Protein AF-A0A2H0J582-F1 (afdb_monomer_lite)

Foldseek 3Di:
DVVLCVVVVCVVCCVVVVDPDDLVVLVVSCVVVLHDSVQVPDPDGDPDDDPPDDPPVPSVDPD

pLDDT: mean 81.07, std 18.86, range [34.53, 97.12]

Sequence (63 aa):
MGELLAKFPKLDQWEAGEAKPTLKQVEDYAKTTQTPFGYMFLERPPSEPLPSGDAARGLAGAL

Radius of gyration: 14.03 Å; chains: 1; bounding box: 36×22×32 Å

Secondary structure (DSSP, 8-state):
-HHHHHH-TTHHHHHTTSSPPPHHHHHHHHHHTT--GGGGG-SS-------SSS---SSS---

Structure (mmCIF, N/CA/C/O backbone):
data_AF-A0A2H0J582-F1
#
_entry.id   AF-A0A2H0J582-F1
#
loop_
_atom_site.group_PDB
_atom_site.id
_atom_site.type_symbol
_atom_site.label_atom_id
_atom_site.label_alt_id
_atom_site.label_comp_id
_atom_site.label_asym_id
_atom_site.label_entity_id
_atom_site.label_seq_id
_atom_site.pdbx_PDB_ins_code
_atom_site.Cartn_x
_atom_site.Cartn_y
_atom_site.Cartn_z
_atom_site.occupancy
_atom_site.B_iso_or_equiv
_atom_site.auth_seq_id
_atom_site.auth_comp_id
_atom_site.auth_asym_id
_atom_site.auth_atom_id
_atom_site.pdbx_PDB_model_num
ATOM 1 N N . MET A 1 1 ? 1.473 -13.170 4.866 1.00 59.88 1 MET A N 1
ATOM 2 C CA . MET A 1 1 ? 0.158 -12.488 4.887 1.00 59.88 1 MET A CA 1
ATOM 3 C C . MET A 1 1 ? -0.261 -12.004 6.268 1.00 59.88 1 MET A C 1
ATOM 5 O O . MET A 1 1 ? -0.690 -10.864 6.353 1.00 59.88 1 MET A O 1
ATOM 9 N N . GLY A 1 2 ? -0.074 -12.775 7.349 1.00 73.06 2 GLY A N 1
ATOM 10 C CA . GLY A 1 2 ? -0.441 -12.322 8.705 1.00 73.06 2 GLY A CA 1
ATOM 11 C C . GLY A 1 2 ? 0.209 -11.001 9.154 1.00 73.06 2 GLY A C 1
ATOM 12 O O . GLY A 1 2 ? -0.476 -10.141 9.693 1.00 73.06 2 GLY A O 1
ATOM 13 N N . GLU A 1 3 ? 1.495 -10.784 8.862 1.00 81.50 3 GLU A N 1
ATOM 14 C CA . GLU A 1 3 ? 2.190 -9.530 9.213 1.00 81.50 3 GLU A CA 1
ATOM 15 C C . GLU A 1 3 ? 1.688 -8.313 8.419 1.00 81.50 3 GLU A C 1
ATOM 17 O O . GLU A 1 3 ? 1.672 -7.191 8.925 1.00 81.50 3 GLU A O 1
ATOM 22 N N . LEU A 1 4 ? 1.234 -8.531 7.181 1.00 85.25 4 LEU A N 1
ATOM 23 C CA . LEU A 1 4 ? 0.709 -7.470 6.326 1.00 85.25 4 LEU A CA 1
ATOM 24 C C . LEU A 1 4 ? -0.686 -7.047 6.794 1.00 85.25 4 LEU A C 1
ATOM 26 O O . LEU A 1 4 ? -0.940 -5.857 6.928 1.00 85.25 4 LEU A O 1
ATOM 30 N N . LEU A 1 5 ? -1.546 -8.011 7.140 1.00 88.25 5 LEU A N 1
ATOM 31 C CA . LEU A 1 5 ? -2.862 -7.749 7.731 1.00 88.25 5 LEU A CA 1
ATOM 32 C C . LEU A 1 5 ? -2.755 -7.089 9.112 1.00 88.25 5 LEU A C 1
ATOM 34 O O . LEU A 1 5 ? -3.573 -6.239 9.448 1.00 88.25 5 LEU A O 1
ATOM 38 N N . ALA A 1 6 ? -1.716 -7.403 9.892 1.00 90.75 6 ALA A N 1
ATOM 39 C CA . ALA A 1 6 ? -1.454 -6.706 11.150 1.00 90.75 6 ALA A CA 1
ATOM 40 C C . ALA A 1 6 ? -1.134 -5.213 10.934 1.00 90.75 6 ALA A C 1
ATOM 42 O O . ALA A 1 6 ? -1.576 -4.366 11.711 1.00 90.75 6 ALA A O 1
ATOM 43 N N . LYS A 1 7 ? -0.392 -4.876 9.869 1.00 91.88 7 LYS A N 1
ATOM 44 C CA . LYS A 1 7 ? -0.020 -3.491 9.532 1.00 91.88 7 LYS A CA 1
ATOM 45 C C . LYS A 1 7 ? -1.106 -2.746 8.747 1.00 91.88 7 LYS A C 1
ATOM 47 O O . LYS A 1 7 ? -1.245 -1.532 8.889 1.00 91.88 7 LYS A O 1
ATOM 52 N N . PHE A 1 8 ? -1.895 -3.469 7.957 1.00 94.75 8 PHE A N 1
ATOM 53 C CA . PHE A 1 8 ? -2.979 -2.954 7.123 1.00 94.75 8 PHE A CA 1
ATOM 54 C C . PHE A 1 8 ? -4.266 -3.760 7.377 1.00 94.75 8 PHE A C 1
ATOM 56 O O . PHE A 1 8 ? -4.675 -4.556 6.535 1.00 94.75 8 PHE A O 1
ATOM 63 N N . PRO A 1 9 ? -4.960 -3.539 8.510 1.00 94.62 9 PRO A N 1
ATOM 64 C CA . PRO A 1 9 ? -6.116 -4.355 8.908 1.00 94.62 9 PRO A CA 1
ATOM 65 C C . PRO A 1 9 ? -7.318 -4.276 7.963 1.00 94.62 9 PRO A C 1
ATOM 67 O O . PRO A 1 9 ? -8.249 -5.063 8.075 1.00 94.62 9 PRO A O 1
ATOM 70 N N . LYS A 1 10 ? -7.327 -3.284 7.066 1.00 95.19 10 LYS A N 1
ATOM 71 C CA . LYS A 1 10 ? -8.383 -3.062 6.073 1.00 95.19 10 LYS A CA 1
ATOM 72 C C . LYS A 1 10 ? -7.989 -3.519 4.670 1.00 95.19 10 LYS A C 1
ATOM 74 O 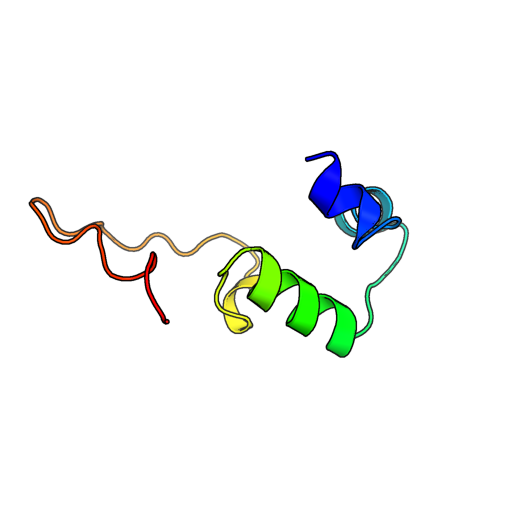O . LYS A 1 10 ? -8.708 -3.193 3.735 1.00 95.19 10 LYS A O 1
ATOM 79 N N . LEU A 1 11 ? -6.868 -4.226 4.516 1.00 93.19 11 LEU A N 1
ATOM 80 C CA . LEU A 1 11 ? -6.371 -4.636 3.204 1.00 93.19 11 LEU A CA 1
ATOM 81 C C . LEU A 1 11 ? -7.430 -5.420 2.416 1.00 93.19 11 LEU A C 1
ATOM 83 O O . LEU A 1 11 ? -7.715 -5.047 1.285 1.00 93.19 11 LEU A O 1
ATOM 87 N N . ASP A 1 12 ? -8.106 -6.381 3.051 1.00 93.94 12 ASP A N 1
ATOM 88 C CA . ASP A 1 12 ? -9.173 -7.166 2.409 1.00 93.94 12 ASP A CA 1
ATOM 89 C C . ASP A 1 12 ? -10.332 -6.278 1.912 1.00 93.94 12 ASP A C 1
ATOM 91 O O . ASP A 1 12 ? -10.850 -6.454 0.812 1.00 93.94 12 ASP A O 1
ATOM 95 N N . GLN A 1 13 ? -10.707 -5.255 2.689 1.00 95.50 13 GLN A N 1
ATOM 96 C CA . GLN A 1 13 ? -11.749 -4.292 2.304 1.00 95.50 13 GLN A CA 1
ATOM 97 C C . GLN A 1 13 ? -11.289 -3.364 1.174 1.00 95.50 13 GLN A C 1
ATOM 99 O O . GLN A 1 13 ? -12.115 -2.886 0.396 1.00 95.50 13 GLN A O 1
ATOM 104 N N . TRP A 1 14 ? -9.987 -3.069 1.092 1.00 94.44 14 TRP A N 1
ATOM 105 C CA . TRP A 1 14 ? -9.413 -2.290 -0.006 1.00 94.44 14 TRP A CA 1
ATOM 106 C C . TRP A 1 14 ? -9.432 -3.087 -1.307 1.00 94.44 14 TRP A C 1
ATOM 108 O O . TRP A 1 14 ? -9.841 -2.548 -2.333 1.00 94.44 14 TRP A O 1
ATOM 118 N N . GLU A 1 15 ? -9.055 -4.365 -1.254 1.00 90.38 15 GLU A N 1
ATOM 119 C CA . GLU A 1 15 ? -9.075 -5.271 -2.408 1.00 90.38 15 GLU A CA 1
ATOM 120 C C . GLU A 1 15 ? -10.499 -5.529 -2.916 1.00 90.38 15 GLU A C 1
ATOM 122 O O . GLU A 1 15 ? -10.732 -5.538 -4.124 1.00 90.38 15 GLU A O 1
ATOM 127 N N . ALA A 1 16 ? -11.470 -5.655 -2.006 1.00 94.31 16 ALA A N 1
ATOM 128 C CA . ALA A 1 16 ? -12.887 -5.783 -2.347 1.00 94.31 16 ALA A CA 1
ATOM 129 C C . ALA A 1 16 ? -13.538 -4.463 -2.817 1.00 94.31 16 ALA A C 1
ATOM 131 O O . ALA A 1 16 ? -14.667 -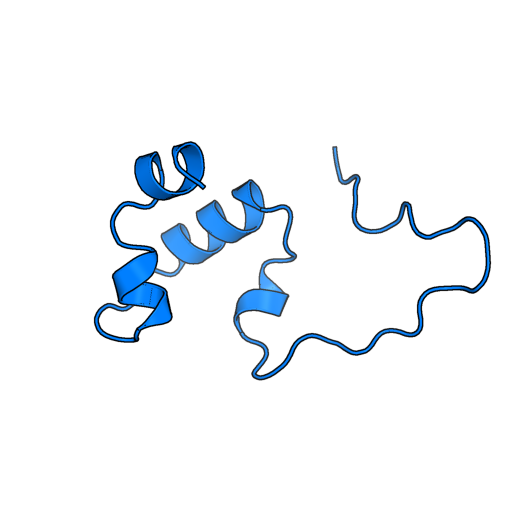4.466 -3.307 1.00 94.31 16 ALA A O 1
ATOM 132 N N . GLY A 1 17 ? -12.855 -3.322 -2.662 1.00 93.31 17 GLY A N 1
ATOM 133 C CA . GLY A 1 17 ? -13.390 -1.996 -2.992 1.00 93.31 17 GLY A CA 1
ATOM 134 C C . GLY A 1 17 ? -14.436 -1.458 -2.004 1.00 93.31 17 GLY A C 1
ATOM 135 O O . GLY A 1 17 ? -15.048 -0.421 -2.262 1.00 93.31 17 GLY A O 1
ATOM 136 N N . GLU A 1 18 ? -14.627 -2.124 -0.866 1.00 97.12 18 GLU A N 1
ATOM 137 C CA . GLU A 1 18 ? -15.564 -1.745 0.201 1.00 97.12 18 GLU A CA 1
ATOM 138 C C . GLU A 1 18 ? -15.085 -0.516 0.987 1.00 97.12 18 GLU A C 1
ATOM 140 O O . GLU A 1 18 ? -15.885 0.267 1.503 1.00 97.12 18 GLU A O 1
ATOM 145 N N . ALA A 1 19 ? -13.767 -0.321 1.057 1.00 96.31 19 ALA A N 1
ATOM 146 C CA . ALA A 1 19 ? -13.142 0.845 1.660 1.00 96.31 19 ALA A CA 1
ATOM 147 C C . ALA A 1 19 ? -12.014 1.374 0.772 1.00 96.31 19 ALA A C 1
ATOM 149 O O . ALA A 1 19 ? -11.301 0.614 0.126 1.00 96.31 19 ALA A O 1
ATOM 150 N N . LYS A 1 20 ? -11.804 2.694 0.781 1.00 94.19 20 LYS A N 1
ATOM 151 C CA . LYS A 1 20 ? -10.688 3.321 0.061 1.00 94.19 20 LYS A CA 1
ATOM 152 C C . LYS A 1 20 ? -9.556 3.675 1.029 1.00 94.19 20 LYS A C 1
ATOM 154 O O . LYS A 1 20 ? -9.828 4.336 2.037 1.00 94.19 20 LYS A O 1
ATOM 159 N N . PRO A 1 21 ? -8.302 3.279 0.750 1.00 95.56 21 PRO A N 1
ATOM 160 C CA . PRO A 1 21 ? -7.159 3.760 1.511 1.00 95.56 21 PRO A CA 1
ATOM 161 C C . PRO A 1 21 ? -6.937 5.259 1.276 1.00 95.56 21 PRO A C 1
ATOM 163 O O . PRO A 1 21 ? -7.287 5.817 0.236 1.00 95.56 21 PRO A O 1
ATOM 166 N N . THR A 1 22 ? -6.306 5.917 2.243 1.00 96.38 22 THR A N 1
ATOM 167 C CA . THR A 1 22 ? -5.741 7.259 2.049 1.00 96.38 22 THR A CA 1
ATOM 168 C C . THR A 1 22 ? -4.463 7.192 1.213 1.00 96.38 22 THR A C 1
ATOM 170 O O . THR A 1 22 ? -3.790 6.162 1.178 1.00 96.38 22 THR A O 1
ATOM 173 N N . LEU A 1 23 ? -4.066 8.312 0.600 1.00 96.12 23 LEU A N 1
ATOM 174 C CA . LEU A 1 23 ? -2.831 8.390 -0.189 1.00 96.12 23 LEU A CA 1
ATOM 175 C C . LEU A 1 23 ? -1.601 7.920 0.607 1.00 96.12 23 LEU A C 1
ATOM 177 O O . LEU A 1 23 ? -0.809 7.122 0.116 1.00 96.12 23 LEU A O 1
ATOM 181 N N . LYS A 1 24 ? -1.497 8.355 1.868 1.00 96.31 24 LYS A N 1
ATOM 182 C CA . LYS A 1 24 ? -0.411 7.964 2.770 1.00 96.31 24 LYS A CA 1
ATOM 183 C C . LYS A 1 24 ? -0.399 6.460 3.059 1.00 96.31 24 LYS A C 1
ATOM 185 O O . LYS A 1 24 ? 0.666 5.863 3.131 1.00 96.31 24 LYS A O 1
ATOM 190 N N . GLN A 1 25 ? -1.569 5.836 3.192 1.00 96.31 25 GLN A N 1
ATOM 191 C CA . GLN A 1 25 ? -1.664 4.389 3.397 1.00 96.31 25 GLN A CA 1
ATOM 192 C C . GLN A 1 25 ? -1.228 3.602 2.160 1.00 96.31 25 GLN A C 1
ATOM 194 O O . GLN A 1 25 ? -0.538 2.598 2.310 1.00 96.31 25 GLN A O 1
ATOM 199 N N . VAL A 1 26 ? -1.578 4.067 0.955 1.00 96.19 26 VAL A N 1
ATOM 200 C CA . VAL A 1 26 ? -1.087 3.463 -0.297 1.00 96.19 26 VAL A CA 1
ATOM 201 C C . VAL A 1 26 ? 0.433 3.603 -0.398 1.00 96.19 26 VAL A C 1
ATOM 203 O O . VAL A 1 26 ? 1.114 2.645 -0.751 1.00 96.19 26 VAL A O 1
ATOM 206 N N . GLU A 1 27 ? 0.979 4.766 -0.035 1.00 96.44 27 GLU A N 1
ATOM 207 C CA . GLU A 1 27 ? 2.425 5.008 -0.018 1.00 96.44 27 GLU A CA 1
ATOM 208 C C . GLU A 1 27 ? 3.153 4.083 0.971 1.00 96.44 27 GLU A C 1
ATOM 210 O O . GLU A 1 27 ? 4.153 3.451 0.624 1.00 96.44 27 GLU A O 1
ATOM 215 N N . ASP A 1 28 ? 2.634 3.958 2.193 1.00 96.50 28 ASP A N 1
ATOM 216 C CA . ASP A 1 28 ? 3.210 3.102 3.231 1.00 96.50 28 ASP A CA 1
ATOM 217 C C . ASP A 1 28 ? 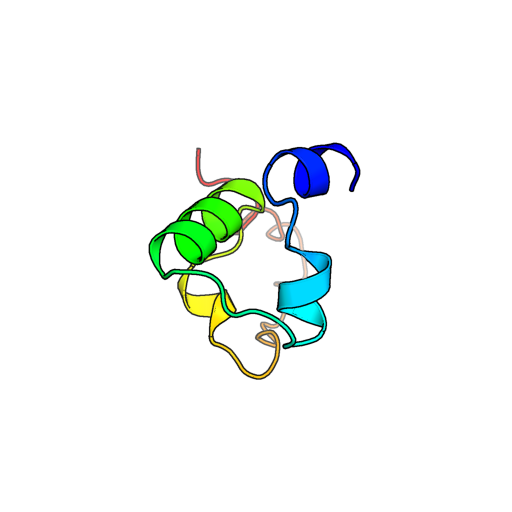3.095 1.606 2.865 1.00 96.50 28 ASP A C 1
ATOM 219 O O . ASP A 1 28 ? 4.004 0.819 3.158 1.00 96.50 28 ASP A O 1
ATOM 223 N N . TYR A 1 29 ? 2.013 1.208 2.188 1.00 95.25 29 TYR A N 1
ATOM 224 C CA . TYR A 1 29 ? 1.831 -0.146 1.664 1.00 95.25 29 TYR A CA 1
ATOM 225 C C . TYR A 1 29 ? 2.829 -0.453 0.541 1.00 95.25 29 TYR A C 1
ATOM 227 O O . TYR A 1 29 ? 3.561 -1.434 0.649 1.00 95.25 29 TYR A O 1
ATOM 235 N N . ALA A 1 30 ? 2.966 0.436 -0.449 1.00 95.00 30 ALA A N 1
ATOM 236 C CA . ALA A 1 30 ? 3.935 0.312 -1.542 1.00 95.00 30 ALA A CA 1
ATOM 237 C C . ALA A 1 30 ? 5.381 0.168 -1.032 1.00 95.00 30 ALA A C 1
ATOM 239 O O . ALA A 1 30 ? 6.118 -0.716 -1.469 1.00 95.00 30 ALA A O 1
ATOM 240 N N . LYS A 1 31 ? 5.770 0.971 -0.030 1.00 95.31 31 LYS A N 1
ATOM 241 C CA . LYS A 1 31 ? 7.075 0.838 0.645 1.00 95.31 31 LYS A CA 1
ATOM 242 C C . LYS A 1 31 ? 7.240 -0.516 1.335 1.00 95.31 31 LYS A C 1
ATOM 244 O O . LYS A 1 31 ? 8.325 -1.085 1.301 1.00 95.31 31 LYS A O 1
ATOM 249 N N . THR A 1 32 ? 6.180 -1.029 1.962 1.00 95.56 32 THR A N 1
ATOM 250 C CA . THR A 1 32 ? 6.216 -2.304 2.697 1.00 95.56 32 THR A CA 1
ATOM 251 C C . THR A 1 32 ? 6.339 -3.504 1.758 1.00 95.56 32 THR A C 1
ATOM 253 O O . THR A 1 32 ? 7.068 -4.439 2.071 1.00 95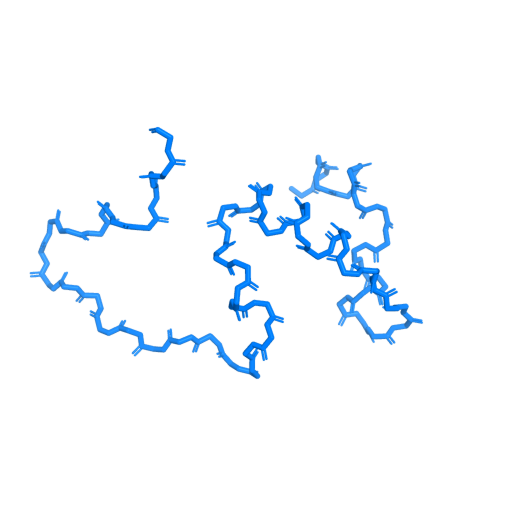.56 32 THR A O 1
ATOM 256 N N . THR A 1 33 ? 5.668 -3.477 0.606 1.00 92.50 33 THR A N 1
ATOM 257 C CA . THR A 1 33 ? 5.728 -4.551 -0.401 1.00 92.50 33 THR A CA 1
ATOM 258 C C . THR A 1 33 ? 6.865 -4.372 -1.406 1.00 92.50 33 THR A C 1
ATOM 260 O O . THR A 1 33 ? 6.985 -5.166 -2.337 1.00 92.50 33 THR A O 1
ATOM 263 N N . GLN A 1 34 ? 7.671 -3.315 -1.252 1.00 92.75 34 GLN A N 1
ATOM 264 C CA . GLN A 1 34 ? 8.696 -2.893 -2.213 1.00 92.75 34 GLN A CA 1
ATOM 265 C C . GLN A 1 34 ? 8.148 -2.741 -3.642 1.00 92.75 34 GLN A C 1
ATOM 267 O O . GLN A 1 34 ? 8.858 -2.922 -4.628 1.00 92.75 34 GLN A O 1
ATOM 272 N N . THR A 1 35 ? 6.866 -2.399 -3.762 1.00 90.94 35 THR A N 1
ATOM 273 C CA . THR A 1 35 ? 6.219 -2.124 -5.042 1.00 90.94 35 THR A CA 1
ATOM 274 C C . THR A 1 35 ? 6.395 -0.642 -5.367 1.00 90.94 35 THR A C 1
ATOM 276 O O . THR A 1 35 ? 6.153 0.196 -4.496 1.00 90.94 35 THR A O 1
ATOM 279 N N . PRO A 1 36 ? 6.790 -0.267 -6.596 1.00 93.56 36 PRO A N 1
ATOM 280 C CA . PRO A 1 36 ? 6.848 1.138 -6.978 1.00 93.56 36 PRO A CA 1
ATOM 281 C C . PRO A 1 36 ? 5.494 1.818 -6.758 1.00 93.56 36 PRO A C 1
ATOM 283 O O . PRO A 1 36 ? 4.468 1.329 -7.221 1.00 93.56 36 PRO A O 1
ATOM 286 N N . PHE A 1 37 ? 5.477 2.967 -6.079 1.00 92.44 37 PHE A N 1
ATOM 287 C CA . PHE A 1 37 ? 4.226 3.640 -5.706 1.00 92.44 37 PHE A CA 1
ATOM 288 C C . PHE A 1 37 ? 3.309 3.920 -6.906 1.00 92.44 37 PHE A C 1
ATOM 290 O O . PHE A 1 37 ? 2.101 3.712 -6.829 1.00 92.44 37 PHE A O 1
ATOM 297 N N . GLY A 1 38 ? 3.887 4.318 -8.044 1.00 90.62 38 GLY A N 1
ATOM 298 C CA . GLY A 1 38 ? 3.132 4.562 -9.274 1.00 90.62 38 GLY A CA 1
ATOM 299 C C . GLY A 1 38 ? 2.411 3.325 -9.822 1.00 90.62 38 GLY A C 1
ATOM 300 O O . GLY A 1 38 ? 1.414 3.470 -10.521 1.00 90.62 38 GLY A O 1
ATOM 301 N N . TYR A 1 39 ? 2.861 2.113 -9.480 1.00 91.50 39 TYR A N 1
ATOM 302 C CA . TYR A 1 39 ? 2.260 0.877 -9.986 1.00 91.50 39 TYR A CA 1
ATOM 303 C C . TYR A 1 39 ? 0.911 0.574 -9.327 1.00 91.50 39 TYR A C 1
ATOM 305 O O . TYR A 1 39 ? 0.094 -0.119 -9.924 1.00 91.50 39 TYR A O 1
ATOM 313 N N . MET A 1 40 ? 0.630 1.145 -8.150 1.00 90.31 40 MET A N 1
ATOM 314 C CA . MET A 1 40 ? -0.639 0.945 -7.432 1.00 90.31 40 MET A CA 1
ATOM 315 C C . MET A 1 40 ? -1.848 1.564 -8.140 1.00 90.31 40 MET A C 1
ATOM 317 O O . MET A 1 40 ? -2.986 1.301 -7.764 1.00 90.31 40 MET A O 1
ATOM 321 N N . PHE A 1 41 ? -1.600 2.399 -9.148 1.00 90.44 41 PHE A N 1
ATOM 322 C CA . PHE A 1 41 ? -2.621 3.100 -9.923 1.00 90.44 41 PHE A CA 1
ATOM 323 C C . PHE A 1 41 ? -2.771 2.541 -11.340 1.00 90.44 41 PHE A C 1
ATOM 325 O O . PHE A 1 41 ? -3.549 3.073 -12.129 1.00 90.44 41 PHE A O 1
ATOM 332 N N . LEU A 1 42 ? -2.020 1.490 -11.682 1.00 88.88 42 LEU A N 1
ATOM 333 C CA . LEU A 1 42 ? -2.147 0.832 -12.973 1.00 88.88 42 LEU A CA 1
ATOM 334 C C . LEU A 1 42 ? -3.350 -0.109 -12.955 1.00 88.88 42 LEU A C 1
ATOM 336 O O . LEU A 1 42 ? -3.512 -0.911 -12.041 1.00 88.88 42 LEU A O 1
ATOM 340 N N . GLU A 1 43 ? -4.165 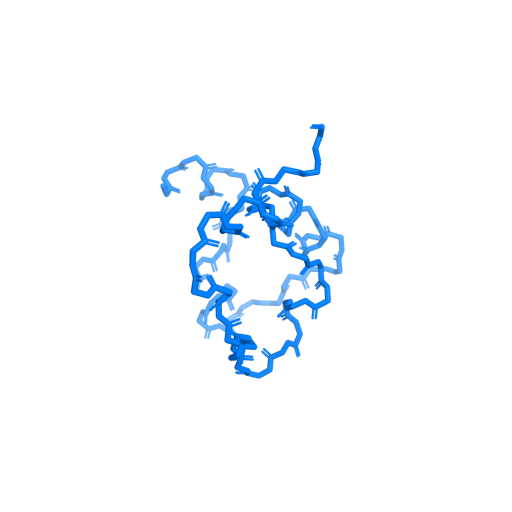-0.055 -14.007 1.00 86.62 43 GLU A N 1
ATOM 341 C CA . GLU A 1 43 ? -5.307 -0.967 -14.169 1.00 86.62 43 GLU A CA 1
ATOM 342 C C . GLU A 1 43 ? -4.870 -2.431 -14.292 1.00 86.62 43 GLU A C 1
ATOM 344 O O . GLU A 1 43 ? -5.608 -3.348 -13.937 1.00 86.62 43 GLU A O 1
ATOM 349 N N . ARG A 1 44 ? -3.670 -2.660 -14.831 1.00 85.19 44 ARG A N 1
ATOM 350 C CA . ARG A 1 44 ? -3.057 -3.978 -14.976 1.00 85.19 44 ARG A CA 1
ATOM 351 C C . ARG A 1 44 ? -1.558 -3.882 -14.697 1.00 85.19 44 ARG A C 1
ATOM 353 O O . ARG A 1 44 ? -0.962 -2.853 -15.019 1.00 85.19 44 ARG A O 1
ATOM 360 N N . PRO A 1 45 ? -0.937 -4.944 -14.153 1.00 82.88 45 PRO A N 1
ATOM 361 C CA . PRO A 1 45 ? 0.508 -4.996 -13.988 1.00 82.88 45 PRO A CA 1
ATOM 362 C C . PRO A 1 45 ? 1.232 -4.724 -15.314 1.00 82.88 45 PRO A C 1
ATOM 364 O O . PRO A 1 45 ? 0.763 -5.176 -16.367 1.00 82.88 45 PRO A O 1
ATOM 367 N N . PRO A 1 46 ? 2.366 -4.007 -15.293 1.00 82.62 46 PRO A N 1
ATOM 368 C CA . PRO A 1 46 ? 3.142 -3.784 -16.498 1.00 82.62 46 PRO A CA 1
ATOM 369 C C . PRO A 1 46 ? 3.729 -5.111 -16.982 1.00 82.62 46 PRO A C 1
ATOM 371 O O . PRO A 1 46 ? 4.291 -5.885 -16.210 1.00 82.62 46 PRO A O 1
ATOM 374 N N . SER A 1 47 ? 3.600 -5.368 -18.280 1.00 76.00 47 SER A N 1
ATOM 375 C CA . SER A 1 47 ? 4.201 -6.530 -18.928 1.00 76.00 47 SER A CA 1
ATOM 376 C C . SER A 1 47 ? 5.581 -6.135 -19.453 1.00 76.00 47 SER A C 1
ATOM 378 O O . SER A 1 47 ? 5.762 -5.946 -20.654 1.00 76.00 47 SER A O 1
ATOM 380 N N . GLU A 1 48 ? 6.545 -5.933 -18.555 1.00 69.81 48 GLU A N 1
ATOM 381 C CA . GLU A 1 48 ? 7.937 -5.714 -18.954 1.00 69.81 48 GLU A CA 1
ATOM 382 C C . GLU A 1 48 ? 8.563 -7.059 -19.359 1.00 69.81 48 GLU A C 1
ATOM 384 O O . GLU A 1 48 ? 8.489 -8.023 -18.590 1.00 69.81 48 GLU A O 1
ATOM 389 N N . PRO A 1 49 ? 9.155 -7.177 -20.563 1.00 63.06 49 PRO A N 1
ATOM 390 C CA . PRO A 1 49 ? 9.905 -8.370 -20.917 1.00 63.06 49 PRO A CA 1
ATOM 391 C C . PRO A 1 49 ? 11.099 -8.474 -19.968 1.00 63.06 49 PRO A C 1
ATOM 393 O O . PRO A 1 49 ? 12.015 -7.653 -20.016 1.00 63.06 49 PRO A O 1
ATOM 396 N N . LEU A 1 50 ? 11.075 -9.476 -19.086 1.00 62.91 50 LEU A N 1
ATOM 397 C CA . LEU A 1 50 ? 12.215 -9.771 -18.227 1.00 62.91 50 LEU A CA 1
ATOM 398 C C . LEU A 1 50 ? 13.436 -10.010 -19.127 1.00 62.91 50 LEU A C 1
ATOM 400 O O . LEU A 1 50 ? 13.329 -10.801 -20.073 1.00 62.91 50 LEU A O 1
ATOM 404 N N . PRO A 1 51 ? 14.582 -9.353 -18.873 1.00 65.81 51 PRO A N 1
ATOM 405 C CA . PRO A 1 51 ? 15.783 -9.624 -19.641 1.00 65.81 51 PRO A CA 1
ATOM 406 C C . PRO A 1 51 ? 16.104 -11.116 -19.521 1.00 65.81 51 PRO A C 1
ATOM 408 O O . PRO A 1 51 ? 16.212 -11.666 -18.422 1.00 65.81 51 PRO A O 1
ATOM 411 N N . SER A 1 52 ? 16.199 -11.793 -20.666 1.00 58.03 52 SER A N 1
ATOM 412 C CA . SER A 1 52 ? 16.584 -13.197 -20.736 1.00 58.03 52 SER A CA 1
ATOM 413 C C . SER A 1 52 ? 18.031 -13.330 -20.261 1.00 58.03 52 SER A C 1
ATOM 415 O O . SER A 1 52 ? 18.957 -13.082 -21.029 1.00 58.03 52 SER A O 1
ATOM 417 N N . GLY A 1 53 ? 18.216 -13.702 -18.995 1.00 61.12 53 GLY A N 1
ATOM 418 C CA . GLY A 1 53 ? 19.525 -13.977 -18.407 1.00 61.12 53 GLY A CA 1
ATOM 419 C C . GLY A 1 53 ? 19.974 -12.933 -17.382 1.00 61.12 53 GLY A C 1
ATOM 420 O O . GLY A 1 53 ? 20.161 -11.762 -17.692 1.00 61.12 53 GLY A O 1
ATOM 421 N N . ASP A 1 54 ? 20.150 -13.413 -16.152 1.00 59.66 54 ASP A N 1
ATOM 422 C CA . ASP A 1 54 ? 20.933 -12.850 -15.037 1.00 59.66 54 ASP A CA 1
ATOM 423 C C . ASP A 1 54 ? 20.614 -11.448 -14.473 1.00 59.66 54 ASP A C 1
ATOM 425 O O . ASP A 1 54 ? 21.181 -11.059 -13.456 1.00 59.66 54 ASP A O 1
ATOM 429 N N . ALA A 1 55 ? 19.662 -10.695 -15.029 1.00 51.34 55 ALA A N 1
ATOM 430 C CA . ALA A 1 55 ? 19.310 -9.358 -14.522 1.00 51.34 55 ALA A CA 1
ATOM 431 C C . ALA A 1 55 ? 17.876 -9.235 -13.972 1.00 51.34 55 ALA A C 1
ATOM 433 O O . ALA A 1 55 ? 17.300 -8.152 -13.956 1.00 51.34 55 ALA A O 1
ATOM 434 N N . ALA A 1 56 ? 17.304 -10.318 -13.433 1.00 47.53 56 ALA A N 1
ATOM 435 C CA . ALA A 1 56 ? 16.085 -10.244 -12.611 1.00 47.53 56 ALA A CA 1
ATOM 436 C C . ALA A 1 56 ? 16.361 -9.802 -11.152 1.00 47.53 56 ALA A C 1
ATOM 438 O O . ALA A 1 56 ? 15.503 -9.926 -10.282 1.00 47.53 56 ALA A O 1
ATOM 439 N N . ARG A 1 57 ? 17.552 -9.259 -10.859 1.00 49.56 57 ARG A N 1
ATOM 440 C CA . ARG A 1 57 ? 17.832 -8.474 -9.643 1.00 49.56 57 ARG A CA 1
ATOM 441 C C . ARG A 1 57 ? 17.950 -6.999 -10.018 1.00 49.56 57 ARG A C 1
ATOM 443 O O . ARG A 1 57 ? 19.038 -6.442 -10.032 1.00 49.56 57 ARG A O 1
ATOM 450 N N . GLY A 1 58 ? 16.818 -6.383 -10.346 1.00 44.56 58 GLY A N 1
ATOM 451 C CA . GLY A 1 58 ? 16.753 -4.957 -10.698 1.00 44.56 58 GLY A CA 1
ATOM 452 C C . GLY A 1 58 ? 15.528 -4.204 -10.180 1.00 44.56 58 GLY A C 1
ATOM 453 O O . GLY A 1 58 ? 15.525 -2.983 -10.208 1.00 44.56 58 GLY A O 1
ATOM 454 N N . LEU A 1 59 ? 14.524 -4.907 -9.644 1.00 46.12 59 LEU A N 1
ATOM 455 C CA . LEU A 1 59 ? 13.428 -4.325 -8.851 1.00 46.12 59 LEU A CA 1
ATOM 456 C C . LEU A 1 59 ? 13.242 -5.072 -7.515 1.00 46.12 59 LEU A C 1
ATOM 458 O O . LEU A 1 59 ? 12.169 -5.061 -6.926 1.00 46.12 59 LEU A O 1
ATOM 462 N N . ALA A 1 60 ? 14.311 -5.717 -7.033 1.00 44.28 60 ALA A N 1
ATOM 463 C CA . ALA A 1 60 ? 14.367 -6.421 -5.746 1.00 44.28 60 ALA A CA 1
ATOM 464 C C . ALA A 1 60 ? 15.412 -5.823 -4.778 1.00 44.28 60 ALA A C 1
ATOM 466 O O . ALA A 1 60 ? 15.867 -6.494 -3.857 1.00 44.28 60 ALA A O 1
ATOM 467 N N . GLY A 1 61 ? 15.833 -4.572 -4.975 1.00 37.78 61 GLY A 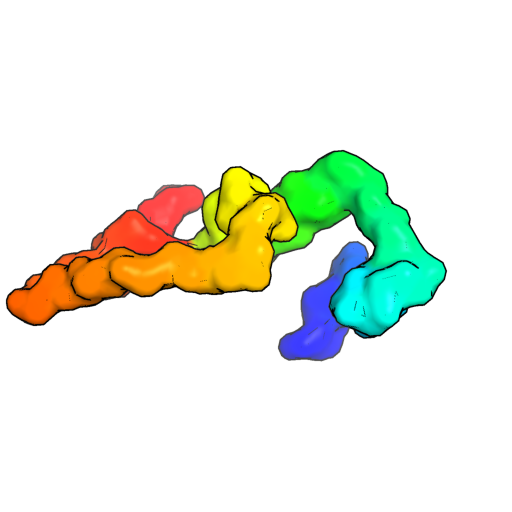N 1
ATOM 468 C CA . GLY A 1 61 ? 16.872 -3.966 -4.142 1.00 37.78 61 GLY A CA 1
ATOM 469 C C . GLY A 1 61 ? 17.007 -2.470 -4.369 1.00 37.78 61 GLY A C 1
ATOM 470 O O . GLY A 1 61 ? 17.861 -2.036 -5.130 1.00 37.78 61 GLY A O 1
ATOM 471 N N . ALA A 1 62 ? 16.162 -1.696 -3.696 1.00 34.53 62 ALA A N 1
ATOM 472 C CA . ALA A 1 62 ? 16.437 -0.298 -3.387 1.00 34.53 62 ALA A CA 1
ATOM 473 C C . ALA A 1 62 ? 16.520 -0.156 -1.860 1.00 34.53 62 ALA A C 1
ATOM 475 O O . ALA A 1 62 ? 15.613 0.385 -1.230 1.00 34.53 62 ALA A O 1
ATOM 476 N N . LEU A 1 63 ? 17.586 -0.736 -1.299 1.00 35.12 63 LEU A N 1
ATOM 477 C CA . LEU A 1 63 ? 18.275 -0.349 -0.065 1.00 35.12 63 LEU A CA 1
ATOM 478 C C . LEU A 1 63 ? 19.764 -0.645 -0.264 1.00 35.12 63 LEU A C 1
ATOM 480 O O . LEU A 1 63 ? 20.063 -1.777 -0.711 1.00 35.12 63 LEU A O 1
#